Protein AF-X2LCM8-F1 (afdb_monomer_lite)

Sequence (140 aa):
SIVVGIVTLPFLLRGNLPPEEDQEEAFSVSEALASAASKAVNETKEKLLVAPPDDATPELIEETTRRMLDVLQRKILTKEDVKNIVALKRLEKQLYLASLHAEREELYRLRRMKKISHEKQRKLLHRIDITEVLIAEDSV

pLDDT: mean 78.67, std 15.05, range [41.62, 95.44]

Organism: NCBI:txid1447250

Radius of gyration: 25.04 Å; chains: 1; bounding box: 51×22×69 Å

Secondary structure (DSSP, 8-state):
--TTTTSSHHHHHTS----HHHHHHHHHHHHHHHHHHHHHHHHHHHHHHHS--TT--HHHHHHHHHHHHHHHHHTSPPHHHHHHHHHHHHHHHHHHHHHHHHHHHHHHHHHHTT-S-HHHHHHHHHHHHHHHHHHHHTT-

Foldseek 3Di:
DCVPPPVCVVVVLVPFLQDPVCLVVLLVVLVVVLVVVLVVLVVVLVVCVVPPDPPDDNVNSVVVSVVVNVVSVVSRQDSVNSVVVNVVSVVVLVVVLVVLVVVLVVLVVCVVVVVDDPVRSVVVVVVSVVVNVVSVVSND

Structure (mmCIF, N/CA/C/O backbone):
data_AF-X2LCM8-F1
#
_entry.id   AF-X2LCM8-F1
#
loop_
_atom_site.group_PDB
_atom_site.id
_atom_site.type_symbol
_atom_site.label_atom_id
_atom_site.label_alt_id
_atom_site.label_comp_id
_atom_site.label_asym_id
_atom_site.label_entity_id
_atom_site.label_seq_id
_atom_site.pdbx_PDB_ins_code
_atom_site.Cartn_x
_atom_site.Cartn_y
_atom_site.Cartn_z
_atom_site.occupancy
_atom_site.B_iso_or_equiv
_atom_site.auth_seq_id
_atom_site.auth_comp_id
_atom_site.auth_asym_id
_atom_site.auth_atom_id
_atom_site.pdbx_PDB_model_num
ATOM 1 N N . SER A 1 1 ? -27.612 3.672 5.047 1.00 48.59 1 SER A N 1
ATOM 2 C CA . SER A 1 1 ? -26.885 2.415 4.792 1.00 48.59 1 SER A CA 1
ATOM 3 C C . SER A 1 1 ? -25.402 2.704 4.651 1.00 48.59 1 SER A C 1
ATOM 5 O O . SER A 1 1 ? -25.035 3.336 3.677 1.00 48.59 1 SER A O 1
ATOM 7 N N . ILE A 1 2 ? -24.585 2.312 5.639 1.00 51.41 2 ILE A N 1
ATOM 8 C CA . ILE A 1 2 ? -23.111 2.513 5.687 1.00 51.41 2 ILE A CA 1
ATOM 9 C C . ILE A 1 2 ? -22.365 1.193 6.006 1.00 51.41 2 ILE A C 1
ATOM 11 O O . ILE A 1 2 ? -21.147 1.130 6.026 1.00 51.41 2 ILE A O 1
ATOM 15 N N . VAL A 1 3 ? -23.077 0.076 6.180 1.00 49.75 3 VAL A N 1
ATOM 16 C CA . VAL A 1 3 ? -22.495 -1.163 6.736 1.00 49.75 3 VAL A CA 1
ATOM 17 C C . VAL A 1 3 ? -21.656 -1.963 5.718 1.00 49.75 3 VAL A C 1
ATOM 19 O O . VAL A 1 3 ? -20.967 -2.904 6.092 1.00 49.75 3 VAL A O 1
ATOM 22 N N . VAL A 1 4 ? -21.669 -1.594 4.432 1.00 46.94 4 VAL A N 1
ATOM 23 C CA . VAL A 1 4 ? -20.946 -2.334 3.376 1.00 46.94 4 VAL A CA 1
ATOM 24 C C . VAL A 1 4 ? -19.521 -1.797 3.144 1.00 46.94 4 VAL A C 1
ATOM 26 O O . VAL A 1 4 ? -18.686 -2.520 2.618 1.00 46.94 4 VAL A O 1
ATOM 29 N N . GLY A 1 5 ? -19.194 -0.582 3.604 1.00 45.44 5 GLY A N 1
ATOM 30 C CA . GLY A 1 5 ? -17.886 0.047 3.348 1.00 45.44 5 GLY A CA 1
ATOM 31 C C . GLY A 1 5 ? -16.714 -0.453 4.207 1.00 45.44 5 GLY A C 1
ATOM 32 O O . GLY A 1 5 ? -15.572 -0.121 3.920 1.00 45.44 5 GLY A O 1
ATOM 33 N N . ILE A 1 6 ? -16.971 -1.242 5.254 1.00 54.22 6 ILE A N 1
ATOM 34 C CA . ILE A 1 6 ? -15.961 -1.582 6.279 1.00 54.22 6 ILE A CA 1
ATOM 35 C C . ILE A 1 6 ? -15.327 -2.965 6.043 1.00 54.22 6 ILE A C 1
ATOM 37 O O . ILE A 1 6 ? -14.253 -3.263 6.553 1.00 54.22 6 ILE A O 1
ATOM 41 N N . VAL A 1 7 ? -15.930 -3.809 5.198 1.00 51.06 7 VAL A N 1
ATOM 42 C CA . VAL A 1 7 ? -15.379 -5.145 4.888 1.00 51.06 7 VAL A CA 1
ATOM 43 C C . VAL A 1 7 ? -14.289 -5.087 3.806 1.00 51.06 7 VAL A C 1
ATOM 45 O O . VAL A 1 7 ? -13.475 -5.999 3.710 1.00 51.06 7 VAL A O 1
ATOM 48 N N 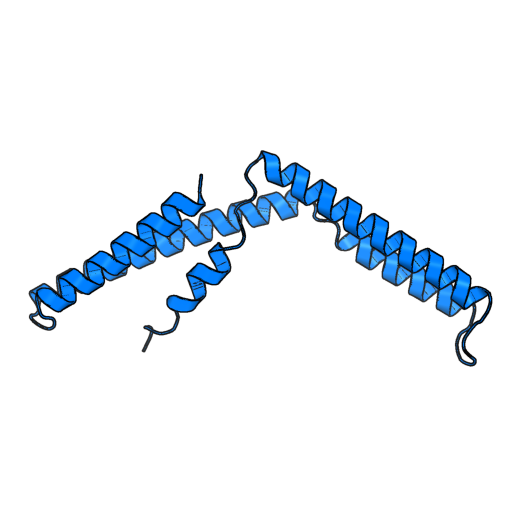. THR A 1 8 ? -14.214 -4.008 3.020 1.00 47.41 8 THR A N 1
ATOM 49 C CA . THR A 1 8 ? -13.166 -3.816 2.000 1.00 47.41 8 THR A CA 1
ATOM 50 C C . THR A 1 8 ? -11.856 -3.265 2.564 1.00 47.41 8 THR A C 1
ATOM 52 O O . THR A 1 8 ? -10.803 -3.489 1.974 1.00 47.41 8 THR A O 1
ATOM 55 N N . LEU A 1 9 ? -11.888 -2.579 3.712 1.00 51.34 9 LEU A N 1
ATOM 56 C CA . LEU A 1 9 ? -10.703 -1.944 4.292 1.00 51.34 9 LEU A CA 1
ATOM 57 C C . LEU A 1 9 ? -9.582 -2.888 4.776 1.00 51.34 9 LEU A C 1
ATOM 59 O O . LEU A 1 9 ? -8.422 -2.559 4.529 1.00 51.34 9 LEU A O 1
ATOM 63 N N . PRO A 1 10 ? -9.843 -4.073 5.372 1.00 52.00 10 PRO A N 1
ATOM 64 C CA . PRO A 1 10 ? -8.754 -4.980 5.750 1.00 52.00 10 PRO A CA 1
ATOM 65 C C . PRO A 1 10 ? -7.964 -5.502 4.541 1.00 52.00 10 PRO A C 1
ATOM 67 O O . PRO A 1 10 ? -6.847 -5.983 4.692 1.00 52.00 10 PRO A O 1
ATOM 70 N N . PHE A 1 11 ? -8.508 -5.399 3.324 1.00 48.06 11 PHE A N 1
ATOM 71 C CA . PHE A 1 11 ? -7.782 -5.787 2.118 1.00 48.06 11 PHE A CA 1
ATOM 72 C C . PHE A 1 11 ? -6.781 -4.715 1.650 1.00 48.06 11 PHE A C 1
ATOM 74 O O . PHE A 1 11 ? -5.785 -5.059 1.025 1.00 48.06 11 PHE A O 1
ATOM 81 N N . LEU A 1 12 ? -7.008 -3.438 1.986 1.00 50.59 12 LEU A N 1
ATOM 82 C CA . LEU A 1 12 ? -6.072 -2.334 1.716 1.00 50.59 12 LEU A CA 1
ATOM 83 C C . LEU A 1 12 ? -4.913 -2.307 2.725 1.00 50.59 12 LEU A C 1
ATOM 85 O O . LEU A 1 12 ? -3.789 -1.972 2.360 1.00 50.59 12 LEU A O 1
ATOM 89 N N . LEU A 1 13 ? -5.173 -2.732 3.965 1.00 50.84 13 LEU A N 1
ATOM 90 C CA . LEU A 1 13 ? -4.166 -2.851 5.028 1.00 50.84 13 LEU A CA 1
ATOM 91 C C . LEU A 1 13 ? -3.240 -4.066 4.852 1.00 50.84 13 LEU A C 1
ATOM 93 O O . LEU A 1 13 ? -2.120 -4.056 5.342 1.00 50.84 13 LEU A O 1
ATOM 97 N N . ARG A 1 14 ? -3.657 -5.065 4.062 1.00 49.47 14 ARG A N 1
ATOM 98 C CA . ARG A 1 14 ? -2.859 -6.256 3.715 1.00 49.47 14 ARG A CA 1
ATOM 99 C C . ARG A 1 14 ? -1.608 -5.988 2.880 1.00 49.47 14 ARG A C 1
ATOM 101 O O . ARG A 1 14 ? -0.833 -6.909 2.636 1.00 49.47 14 ARG A O 1
ATOM 108 N N . GLY A 1 15 ? -1.411 -4.764 2.400 1.00 48.91 15 GLY A N 1
ATOM 109 C CA . GLY A 1 15 ? -0.087 -4.358 1.961 1.00 48.91 15 GLY A CA 1
ATOM 110 C C . GLY A 1 15 ? 0.722 -4.039 3.206 1.00 48.91 15 GLY A C 1
ATOM 111 O O . GLY A 1 15 ? 0.528 -2.943 3.729 1.00 48.91 15 GLY A O 1
ATOM 112 N N . ASN A 1 16 ? 1.596 -4.955 3.645 1.00 49.59 16 ASN A N 1
ATOM 113 C CA . ASN A 1 16 ? 2.574 -4.755 4.725 1.00 49.59 16 ASN A CA 1
ATOM 114 C C . ASN A 1 16 ? 2.991 -3.280 4.813 1.00 49.59 16 ASN A C 1
ATOM 116 O O . ASN A 1 16 ? 3.336 -2.665 3.790 1.00 49.59 16 ASN A O 1
ATOM 120 N N . LEU A 1 17 ? 2.950 -2.674 6.005 1.00 46.22 17 LEU A N 1
ATOM 121 C CA . LEU A 1 17 ? 3.852 -1.548 6.227 1.00 46.22 17 LEU A CA 1
ATOM 122 C C . LEU A 1 17 ? 5.240 -2.089 5.902 1.00 46.22 17 LEU A C 1
ATOM 124 O O . LEU A 1 17 ? 5.582 -3.119 6.471 1.00 46.22 17 LEU A O 1
ATOM 128 N N . PRO A 1 18 ? 6.011 -1.465 5.004 1.00 49.62 18 PRO A N 1
ATOM 129 C CA . PRO A 1 18 ? 7.425 -1.736 5.021 1.00 49.62 18 PRO A CA 1
ATOM 130 C C . PRO A 1 18 ? 7.948 -1.210 6.378 1.00 49.62 18 PRO A C 1
ATOM 132 O O . PRO A 1 18 ? 7.842 0.005 6.608 1.00 49.62 18 PRO A O 1
ATOM 135 N N . PRO A 1 19 ? 8.431 -2.050 7.323 1.00 51.59 19 PRO A N 1
ATOM 136 C CA . PRO A 1 19 ? 9.317 -1.615 8.398 1.00 51.59 19 PRO A CA 1
ATOM 137 C C . PRO A 1 19 ? 10.449 -0.726 7.865 1.00 51.59 19 PRO A C 1
ATOM 139 O O . PRO A 1 19 ? 10.668 -0.604 6.662 1.00 51.59 19 PRO A O 1
ATOM 142 N N . GLU A 1 20 ? 11.173 -0.042 8.750 1.00 49.88 20 GLU A N 1
ATOM 143 C CA . GLU A 1 20 ? 12.277 0.831 8.319 1.00 49.88 20 GLU A CA 1
ATOM 144 C C . GLU A 1 20 ? 13.331 0.078 7.477 1.00 49.88 20 GLU A C 1
ATOM 146 O O . GLU A 1 20 ? 13.852 0.660 6.528 1.00 49.88 20 GLU A O 1
ATOM 151 N N . GLU A 1 21 ? 13.547 -1.218 7.741 1.00 50.38 21 GLU A N 1
ATOM 152 C CA . GLU A 1 21 ? 14.354 -2.127 6.904 1.00 50.38 21 GLU A CA 1
ATOM 153 C C . GLU A 1 21 ? 13.750 -2.334 5.499 1.00 50.38 21 GLU A C 1
ATOM 155 O O . GLU A 1 21 ? 14.458 -2.240 4.496 1.00 50.38 21 GLU A O 1
ATOM 160 N N . ASP A 1 22 ? 12.430 -2.471 5.388 1.00 60.53 22 ASP A N 1
ATOM 161 C CA . ASP A 1 22 ? 11.735 -2.681 4.115 1.00 60.53 22 ASP A CA 1
ATOM 162 C C . ASP A 1 22 ? 11.668 -1.418 3.232 1.00 60.53 22 ASP A C 1
ATOM 164 O O . ASP A 1 22 ? 11.264 -1.493 2.071 1.00 60.53 22 ASP A O 1
ATOM 168 N N . GLN A 1 23 ? 12.017 -0.227 3.734 1.00 62.81 23 GLN A N 1
ATOM 169 C CA . GLN A 1 23 ? 12.035 0.992 2.908 1.00 62.81 23 GLN A CA 1
ATOM 170 C C . GLN A 1 23 ? 13.227 1.004 1.947 1.00 62.81 23 GLN A C 1
ATOM 172 O O . GLN A 1 23 ? 13.082 1.384 0.780 1.00 62.81 23 GLN A O 1
ATOM 177 N N . GLU A 1 24 ? 14.397 0.575 2.426 1.00 64.50 24 GLU A N 1
ATOM 178 C CA . GLU A 1 24 ? 15.579 0.379 1.584 1.00 64.50 24 GLU A CA 1
ATOM 179 C C . GLU A 1 24 ? 15.377 -0.810 0.637 1.00 64.50 24 GLU A C 1
ATOM 181 O O . GLU A 1 24 ? 15.737 -0.734 -0.543 1.00 64.50 24 GLU A O 1
ATOM 186 N N . GLU A 1 25 ? 14.705 -1.869 1.100 1.00 67.19 25 GLU A N 1
ATOM 187 C CA . GLU A 1 25 ? 14.292 -2.977 0.236 1.00 67.19 25 GLU A CA 1
ATOM 188 C C . GLU A 1 25 ? 13.295 -2.528 -0.840 1.00 67.19 25 GLU A C 1
ATOM 190 O O . GLU A 1 25 ? 13.493 -2.812 -2.015 1.00 67.19 25 GLU A O 1
ATOM 195 N N . ALA A 1 26 ? 12.264 -1.752 -0.503 1.00 69.50 26 ALA A N 1
ATOM 196 C CA . ALA A 1 26 ? 11.285 -1.264 -1.475 1.00 69.50 26 ALA A CA 1
ATOM 197 C C . ALA A 1 26 ? 11.928 -0.365 -2.541 1.00 69.50 26 ALA A C 1
ATOM 199 O O . ALA A 1 26 ? 11.593 -0.465 -3.725 1.00 69.50 26 ALA A O 1
ATOM 200 N N . PHE A 1 27 ? 12.874 0.487 -2.136 1.00 70.56 27 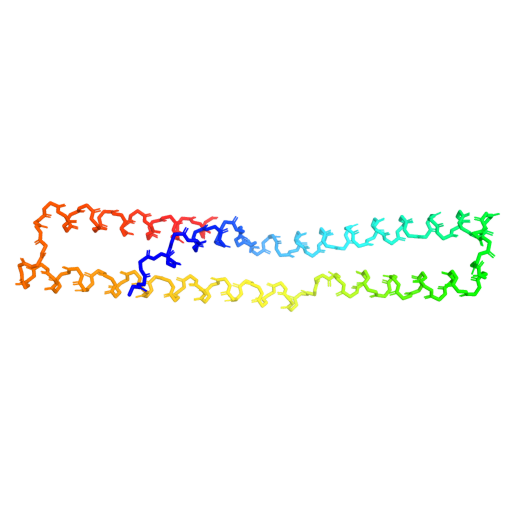PHE A N 1
ATOM 201 C CA . PHE A 1 27 ? 13.651 1.305 -3.063 1.00 70.56 27 PHE A CA 1
ATOM 202 C C . PHE A 1 27 ? 14.519 0.438 -3.983 1.00 70.56 27 PHE A C 1
ATOM 204 O O . PHE A 1 27 ? 14.425 0.558 -5.205 1.00 70.56 27 PHE A O 1
ATOM 211 N N . SER A 1 28 ? 15.312 -0.476 -3.416 1.00 75.75 28 SER A N 1
ATOM 212 C CA . SER A 1 28 ? 16.205 -1.352 -4.188 1.00 75.75 28 SER A CA 1
ATOM 213 C C . SER A 1 28 ? 15.443 -2.305 -5.114 1.00 75.75 28 SER A C 1
ATOM 215 O O . SER A 1 28 ? 15.851 -2.513 -6.256 1.00 75.75 28 SER A O 1
ATOM 217 N N . VAL A 1 29 ? 14.287 -2.821 -4.689 1.00 79.88 29 VAL A N 1
ATOM 218 C CA . VAL A 1 29 ? 13.378 -3.616 -5.525 1.00 79.88 29 VAL A CA 1
ATOM 219 C C . VAL A 1 29 ? 12.809 -2.766 -6.658 1.00 79.88 29 VAL A C 1
ATOM 221 O O . VAL A 1 29 ? 12.807 -3.205 -7.809 1.00 79.88 29 VAL A O 1
ATOM 224 N N . SER A 1 30 ? 12.358 -1.540 -6.374 1.00 77.81 30 SER A N 1
ATOM 225 C CA . SER A 1 30 ? 11.860 -0.627 -7.408 1.00 77.81 30 SER A CA 1
ATOM 226 C C . SER A 1 30 ? 12.942 -0.279 -8.435 1.00 77.81 30 SER A C 1
ATOM 228 O O . SER A 1 30 ? 12.649 -0.225 -9.631 1.00 77.81 30 SER A O 1
ATOM 230 N N . GLU A 1 31 ? 14.180 -0.065 -7.991 1.00 79.06 31 GLU A N 1
ATOM 231 C CA . GLU A 1 31 ? 15.335 0.192 -8.853 1.00 79.06 31 GLU A CA 1
ATOM 232 C C . GLU A 1 31 ? 15.685 -1.040 -9.701 1.00 79.06 31 GLU A C 1
ATOM 234 O O . GLU A 1 31 ? 15.851 -0.931 -10.919 1.00 79.06 31 GLU A O 1
ATOM 239 N N . ALA A 1 32 ? 15.711 -2.231 -9.097 1.00 81.38 32 ALA A N 1
ATOM 240 C CA . ALA A 1 32 ? 15.970 -3.489 -9.794 1.00 81.38 32 ALA A CA 1
ATOM 241 C C . ALA A 1 32 ? 14.912 -3.781 -10.872 1.00 81.38 32 ALA A C 1
ATOM 243 O O . ALA A 1 32 ? 15.258 -4.155 -11.996 1.00 81.38 32 ALA A O 1
ATOM 244 N N . LEU A 1 33 ? 13.629 -3.558 -10.568 1.00 80.62 33 LEU A N 1
ATOM 245 C CA . LEU A 1 33 ? 12.532 -3.704 -11.528 1.00 80.62 33 LEU A CA 1
ATOM 246 C C . LEU A 1 33 ? 12.650 -2.705 -12.685 1.00 80.62 33 LEU A C 1
ATOM 248 O O . LEU A 1 33 ? 12.504 -3.092 -13.846 1.00 80.62 33 LEU A O 1
ATOM 252 N N . ALA A 1 34 ? 12.946 -1.434 -12.393 1.00 82.25 34 ALA A N 1
ATOM 253 C CA . ALA A 1 34 ? 13.130 -0.411 -13.420 1.00 82.25 34 ALA A CA 1
ATOM 254 C C . ALA A 1 34 ? 14.349 -0.701 -14.309 1.00 82.25 34 ALA A C 1
ATOM 256 O O . ALA A 1 34 ? 14.279 -0.527 -15.528 1.00 82.25 34 ALA A O 1
ATOM 257 N N . SER A 1 35 ? 15.440 -1.196 -13.722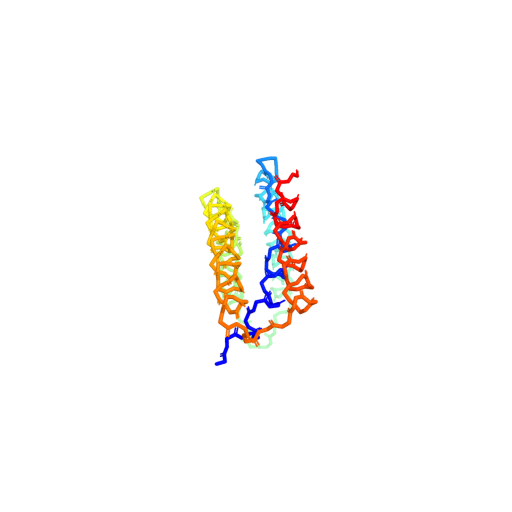 1.00 84.56 35 SER A N 1
ATOM 258 C CA . SER A 1 35 ? 16.646 -1.620 -14.439 1.00 84.56 35 SER A CA 1
ATOM 259 C C . SER A 1 35 ? 16.362 -2.801 -15.374 1.00 84.56 35 SER A C 1
ATOM 261 O O . SER A 1 35 ? 16.665 -2.738 -16.569 1.00 84.56 35 SER A O 1
ATOM 263 N N . ALA A 1 36 ? 15.681 -3.839 -14.878 1.00 89.12 36 ALA A N 1
ATOM 264 C CA . ALA A 1 36 ? 15.283 -4.992 -15.682 1.00 89.12 36 ALA A CA 1
ATOM 265 C C . ALA A 1 36 ? 14.344 -4.600 -16.838 1.00 89.12 36 ALA A C 1
ATOM 267 O O . ALA A 1 36 ? 14.554 -5.021 -17.979 1.00 89.12 36 ALA A O 1
ATOM 268 N N . ALA A 1 37 ? 13.349 -3.748 -16.572 1.00 85.19 37 ALA A N 1
ATOM 269 C CA . ALA A 1 37 ? 12.434 -3.248 -17.595 1.00 85.19 37 ALA A CA 1
ATOM 270 C C . ALA A 1 37 ? 13.159 -2.395 -18.649 1.00 85.19 37 ALA A C 1
ATOM 272 O O . ALA A 1 37 ? 12.938 -2.573 -19.846 1.00 85.19 37 ALA A O 1
ATOM 273 N N . SER A 1 38 ? 14.072 -1.516 -18.225 1.00 87.81 38 SER A N 1
ATOM 274 C CA . SER A 1 38 ? 14.871 -0.678 -19.131 1.00 87.81 38 SER A CA 1
ATOM 275 C C . SER A 1 38 ? 15.773 -1.519 -20.033 1.00 87.81 38 SER A C 1
ATOM 277 O O . SER A 1 38 ? 15.894 -1.241 -21.227 1.00 87.81 38 SER A O 1
ATOM 279 N N . LYS A 1 39 ? 16.368 -2.589 -19.491 1.00 91.56 39 LYS A N 1
ATOM 280 C CA . LYS A 1 39 ? 17.148 -3.553 -20.273 1.00 91.56 39 LYS A CA 1
ATOM 281 C C . LYS A 1 39 ? 16.285 -4.238 -21.335 1.00 91.56 39 LYS A C 1
ATOM 283 O O . LYS A 1 39 ? 16.674 -4.256 -22.498 1.00 91.56 39 LYS A O 1
ATOM 288 N N . ALA A 1 40 ? 15.100 -4.722 -20.965 1.00 91.38 40 ALA A N 1
ATOM 289 C CA . ALA A 1 40 ? 14.177 -5.361 -21.904 1.00 91.38 40 ALA A CA 1
ATOM 290 C C . ALA A 1 40 ? 13.700 -4.403 -23.015 1.00 91.38 40 ALA A C 1
ATOM 292 O O . ALA A 1 40 ? 13.605 -4.796 -24.181 1.00 91.38 40 ALA A O 1
ATOM 293 N N . VAL A 1 41 ? 13.441 -3.133 -22.679 1.00 90.25 41 VAL A N 1
ATOM 294 C CA . VAL A 1 41 ? 13.095 -2.091 -23.661 1.00 90.25 41 VAL A CA 1
ATOM 295 C C . VAL A 1 41 ? 14.251 -1.856 -24.634 1.00 90.25 41 VAL A C 1
ATOM 297 O O . VAL A 1 41 ? 14.023 -1.849 -25.841 1.00 90.25 41 VAL A O 1
ATOM 300 N N . ASN A 1 42 ? 15.488 -1.738 -24.144 1.00 91.56 42 ASN A N 1
ATOM 301 C CA . ASN A 1 42 ? 16.661 -1.568 -25.005 1.00 91.56 42 ASN A CA 1
ATOM 302 C C . ASN A 1 42 ? 16.899 -2.784 -25.912 1.00 91.56 42 ASN A C 1
ATOM 304 O O . ASN A 1 42 ? 17.109 -2.614 -27.108 1.00 91.56 42 ASN A O 1
ATOM 308 N N . GLU A 1 43 ? 16.790 -4.007 -25.392 1.00 92.56 43 GLU A N 1
ATOM 309 C CA . GLU A 1 43 ? 16.888 -5.227 -26.208 1.00 92.56 43 GLU A CA 1
ATOM 310 C C . GLU A 1 43 ? 15.809 -5.282 -27.300 1.00 92.56 43 GLU A C 1
ATOM 312 O O . GLU A 1 43 ? 16.060 -5.749 -28.411 1.00 92.56 43 GLU A O 1
ATOM 317 N N . THR A 1 44 ? 14.605 -4.795 -26.998 1.00 90.69 44 THR A N 1
ATOM 318 C CA . THR A 1 44 ? 13.511 -4.710 -27.971 1.00 90.69 44 THR A CA 1
ATOM 319 C C . THR A 1 44 ? 13.776 -3.621 -29.008 1.00 90.69 44 THR A C 1
ATOM 321 O O . THR A 1 44 ? 13.558 -3.862 -30.192 1.00 90.69 44 THR A O 1
ATOM 324 N N . LYS A 1 45 ? 14.312 -2.463 -28.598 1.00 90.75 45 LYS A N 1
ATOM 325 C CA . LYS A 1 45 ? 14.739 -1.390 -29.508 1.00 90.75 45 LYS A CA 1
ATOM 326 C C . LYS A 1 45 ? 15.745 -1.912 -30.532 1.00 90.75 45 LYS A C 1
ATOM 328 O O . LYS A 1 45 ? 15.536 -1.716 -31.722 1.00 90.75 45 LYS A O 1
ATOM 333 N N . GLU A 1 46 ? 16.791 -2.617 -30.096 1.00 89.94 46 GLU A N 1
ATOM 334 C CA . GLU A 1 46 ? 17.805 -3.169 -31.009 1.00 89.94 46 GLU A CA 1
ATOM 335 C C . GLU A 1 46 ? 17.187 -4.145 -32.027 1.00 89.94 46 GLU A C 1
ATOM 337 O O . GLU A 1 46 ? 17.500 -4.087 -33.213 1.00 89.94 46 GLU A O 1
ATOM 342 N N . LYS A 1 47 ? 16.234 -4.990 -31.607 1.00 89.81 47 LYS A N 1
ATOM 343 C CA . LYS A 1 47 ? 15.502 -5.884 -32.526 1.00 89.81 47 LYS A CA 1
ATOM 344 C C . LYS A 1 47 ? 14.653 -5.112 -33.539 1.00 89.81 47 LYS A C 1
ATOM 346 O O . LYS A 1 47 ? 14.640 -5.476 -34.711 1.00 89.81 47 LYS A O 1
ATOM 351 N N . LEU A 1 48 ? 13.971 -4.056 -33.097 1.00 89.19 48 LEU A N 1
ATOM 352 C CA . LEU A 1 48 ? 13.149 -3.200 -33.956 1.00 89.19 48 LEU A CA 1
ATOM 353 C C . LEU A 1 48 ? 13.990 -2.373 -34.936 1.00 89.19 48 LEU A C 1
ATOM 355 O O . LEU A 1 48 ? 13.522 -2.088 -36.027 1.00 89.19 48 LEU A O 1
ATOM 359 N N . LEU A 1 49 ? 15.227 -2.015 -34.589 1.00 88.31 49 LEU A N 1
ATOM 360 C CA . LEU A 1 49 ? 16.141 -1.342 -35.518 1.00 88.31 49 LEU A CA 1
ATOM 361 C C . LEU A 1 49 ? 16.683 -2.293 -36.599 1.00 88.31 49 LEU A C 1
ATOM 363 O O . LEU A 1 49 ? 16.941 -1.857 -37.717 1.00 88.31 49 LEU A O 1
ATOM 367 N N . VAL A 1 50 ? 16.842 -3.584 -36.284 1.00 88.12 50 VAL A N 1
ATOM 368 C CA . VAL A 1 50 ? 17.278 -4.615 -37.246 1.00 88.12 50 VAL A CA 1
ATOM 369 C C . VAL A 1 50 ? 16.142 -5.045 -38.179 1.00 88.12 50 VAL A C 1
ATOM 371 O O . VAL A 1 50 ? 16.377 -5.278 -39.363 1.00 88.12 50 VAL A O 1
ATOM 374 N N . ALA A 1 51 ? 14.922 -5.160 -37.655 1.00 86.25 51 ALA A N 1
ATOM 375 C CA . ALA A 1 51 ? 13.728 -5.534 -38.406 1.00 86.25 51 ALA A CA 1
ATOM 376 C C . ALA A 1 51 ? 12.576 -4.564 -38.082 1.00 86.25 51 ALA A C 1
ATOM 378 O O . ALA A 1 51 ? 11.682 -4.914 -37.301 1.00 86.25 51 ALA A O 1
ATOM 379 N N . PRO A 1 52 ? 12.612 -3.336 -38.633 1.00 79.75 52 PRO A N 1
ATOM 380 C CA . PRO A 1 52 ? 11.573 -2.352 -38.383 1.00 79.75 52 PRO A CA 1
ATOM 381 C C . PRO A 1 52 ? 10.249 -2.787 -39.027 1.00 79.75 52 PRO A C 1
ATOM 383 O O . PRO A 1 52 ? 10.255 -3.312 -40.143 1.00 79.75 52 PRO A O 1
ATOM 386 N N . PRO A 1 53 ? 9.108 -2.586 -38.343 1.00 81.50 53 PRO A N 1
ATOM 387 C CA . PRO A 1 53 ? 7.796 -2.682 -38.969 1.00 81.50 53 PRO A CA 1
ATOM 388 C C . PRO A 1 53 ? 7.690 -1.731 -40.169 1.00 81.50 53 PRO A C 1
ATOM 390 O O . PRO A 1 53 ? 8.300 -0.661 -40.146 1.00 81.50 53 PRO A O 1
ATOM 393 N N . ASP A 1 54 ? 6.855 -2.076 -41.153 1.00 76.69 54 ASP A N 1
ATOM 394 C CA . ASP A 1 54 ? 6.684 -1.304 -42.400 1.00 76.69 54 ASP A CA 1
ATOM 395 C C . ASP A 1 54 ? 6.352 0.188 -42.166 1.00 76.69 54 ASP A C 1
ATOM 397 O O . ASP A 1 54 ? 6.707 1.039 -42.981 1.00 76.69 54 ASP A O 1
ATOM 401 N N . ASP A 1 55 ? 5.740 0.515 -41.022 1.00 79.00 55 ASP A N 1
ATOM 402 C CA . ASP A 1 55 ? 5.285 1.865 -40.667 1.00 79.00 55 ASP A CA 1
ATOM 403 C C . ASP A 1 55 ? 6.224 2.628 -39.705 1.00 79.00 55 ASP A C 1
ATOM 405 O O . ASP A 1 55 ? 5.926 3.761 -39.319 1.00 79.00 55 ASP A O 1
ATOM 409 N N . ALA A 1 56 ? 7.333 2.030 -39.253 1.00 81.00 56 ALA A N 1
ATOM 410 C CA . ALA A 1 56 ? 8.160 2.588 -38.179 1.00 81.00 56 ALA A CA 1
ATOM 411 C C . ALA A 1 56 ? 9.540 3.049 -38.672 1.00 81.00 56 ALA A C 1
ATOM 413 O O . ALA A 1 56 ? 10.384 2.239 -39.054 1.00 81.00 56 ALA A O 1
ATOM 414 N N . THR A 1 57 ? 9.807 4.358 -38.592 1.00 87.00 57 THR A N 1
ATOM 415 C CA . THR A 1 57 ? 11.144 4.899 -38.876 1.00 87.00 57 THR A CA 1
ATOM 416 C C . THR A 1 57 ? 12.099 4.692 -37.691 1.00 87.00 57 THR A C 1
ATOM 418 O O . THR A 1 57 ? 11.655 4.672 -36.536 1.00 87.00 57 THR A O 1
ATOM 421 N N . PRO A 1 58 ? 13.418 4.576 -37.932 1.00 86.38 58 PRO A N 1
ATOM 422 C CA . PRO A 1 58 ? 14.418 4.489 -36.867 1.00 86.38 58 PRO A CA 1
ATOM 423 C C . PRO A 1 58 ? 14.326 5.635 -35.849 1.00 86.38 58 PRO A C 1
ATOM 425 O O . PRO A 1 58 ? 14.444 5.401 -34.646 1.00 86.38 58 PRO A O 1
ATOM 428 N N . GLU A 1 59 ? 14.040 6.857 -36.307 1.00 88.31 59 GLU A N 1
ATOM 429 C CA . GLU A 1 59 ? 13.874 8.033 -35.448 1.00 88.31 59 GLU A CA 1
ATOM 430 C C . GLU A 1 59 ? 12.658 7.890 -34.521 1.00 88.31 59 GLU A C 1
ATOM 432 O O . GLU A 1 59 ? 12.741 8.206 -33.333 1.00 88.31 59 GLU A O 1
ATOM 437 N N . LEU A 1 60 ? 11.542 7.359 -35.035 1.00 89.06 60 LEU A N 1
ATOM 438 C CA . LEU A 1 60 ? 10.324 7.138 -34.254 1.00 89.06 60 LEU A CA 1
ATOM 439 C C . LEU A 1 60 ? 10.524 6.046 -33.192 1.00 89.06 60 LEU A C 1
ATOM 441 O O . LEU A 1 60 ? 10.018 6.160 -32.070 1.00 89.06 60 LEU A O 1
ATOM 445 N N . ILE A 1 61 ? 11.287 4.999 -33.525 1.00 87.88 61 ILE A N 1
ATOM 446 C CA . ILE A 1 61 ? 11.676 3.937 -32.587 1.00 87.88 61 ILE A CA 1
ATOM 447 C C . ILE A 1 61 ? 12.546 4.518 -31.462 1.00 87.88 61 ILE A C 1
ATOM 449 O O . ILE A 1 61 ? 12.322 4.200 -30.288 1.00 87.88 61 ILE A O 1
ATOM 453 N N . GLU A 1 62 ? 13.503 5.393 -31.783 1.00 90.31 62 GLU A N 1
ATOM 454 C CA . GLU A 1 62 ? 14.366 6.039 -30.789 1.00 90.31 62 GLU A CA 1
ATOM 455 C C . GLU A 1 62 ? 13.581 6.987 -29.871 1.00 90.31 62 GLU A C 1
ATOM 457 O O . GLU A 1 62 ? 13.708 6.901 -28.645 1.00 90.31 62 GLU A O 1
ATOM 462 N N . GLU A 1 63 ? 12.726 7.844 -30.435 1.00 90.81 63 GLU A N 1
ATOM 463 C CA . GLU A 1 63 ? 11.902 8.782 -29.666 1.00 90.81 63 GLU A CA 1
ATOM 464 C C . GLU A 1 63 ? 10.957 8.041 -28.711 1.00 90.81 63 GLU A C 1
ATOM 466 O O . GLU A 1 63 ? 10.893 8.346 -27.514 1.00 90.81 63 GLU A O 1
ATOM 471 N N . THR A 1 64 ? 10.267 7.015 -29.216 1.00 90.25 64 THR A N 1
ATOM 472 C CA . THR A 1 64 ? 9.341 6.201 -28.417 1.00 90.25 64 THR A CA 1
ATOM 473 C C . THR A 1 64 ? 10.082 5.464 -27.303 1.00 90.25 64 THR A C 1
ATOM 475 O O . THR A 1 64 ? 9.611 5.425 -26.163 1.00 90.25 64 THR A O 1
ATOM 478 N N . THR A 1 65 ? 11.271 4.932 -27.597 1.00 88.50 65 THR A N 1
ATOM 479 C CA . THR A 1 65 ? 12.111 4.258 -26.601 1.00 88.50 65 THR A CA 1
ATOM 480 C C . THR A 1 65 ? 12.563 5.220 -25.510 1.00 88.50 65 THR A C 1
ATOM 482 O O . THR A 1 65 ? 12.413 4.907 -24.329 1.00 88.50 65 THR A O 1
ATOM 485 N N . ARG A 1 66 ? 13.050 6.414 -25.874 1.00 90.50 66 ARG A N 1
ATOM 486 C CA . ARG A 1 66 ? 13.455 7.444 -24.906 1.00 90.50 66 ARG A CA 1
ATOM 487 C C . ARG A 1 66 ? 12.292 7.822 -23.992 1.00 90.50 66 ARG A C 1
ATOM 489 O O . ARG A 1 66 ? 12.441 7.811 -22.774 1.00 90.50 66 ARG A O 1
ATOM 496 N N . ARG A 1 67 ? 11.112 8.066 -24.567 1.00 91.06 67 ARG A N 1
ATOM 497 C CA . ARG A 1 67 ? 9.904 8.383 -23.797 1.00 91.06 67 ARG A CA 1
ATOM 498 C C . ARG A 1 67 ? 9.525 7.263 -22.826 1.00 91.06 67 ARG A C 1
ATOM 500 O O . ARG A 1 67 ? 9.122 7.545 -21.700 1.00 91.06 67 ARG A O 1
ATOM 507 N N . MET A 1 68 ? 9.640 6.003 -23.241 1.00 87.81 68 MET A N 1
ATOM 508 C CA . MET A 1 68 ? 9.328 4.859 -22.382 1.00 87.81 68 MET A CA 1
ATOM 509 C C . MET A 1 68 ? 10.343 4.703 -21.242 1.00 87.81 68 MET A C 1
ATOM 511 O O . MET A 1 68 ? 9.945 4.470 -20.101 1.00 87.81 68 MET A O 1
ATOM 515 N N . LEU A 1 69 ? 11.637 4.882 -21.522 1.00 86.88 69 LEU A N 1
ATOM 516 C CA . LEU A 1 69 ? 12.693 4.854 -20.506 1.00 86.88 69 LEU A CA 1
ATOM 517 C C . LEU A 1 69 ? 12.508 5.968 -19.465 1.00 86.88 69 LEU A C 1
ATOM 519 O O . LEU A 1 69 ? 12.597 5.693 -18.270 1.00 86.88 69 LEU A O 1
ATOM 523 N N . ASP A 1 70 ? 12.143 7.180 -19.890 1.00 86.56 70 ASP A N 1
ATOM 524 C CA . ASP A 1 70 ? 11.820 8.285 -18.979 1.00 86.56 70 ASP A CA 1
ATOM 525 C C . ASP A 1 70 ? 10.642 7.940 -18.053 1.00 86.56 70 ASP A C 1
ATOM 527 O O . ASP A 1 70 ? 10.656 8.256 -16.862 1.00 86.56 70 ASP A O 1
ATOM 531 N N . VAL A 1 71 ? 9.610 7.269 -18.576 1.00 86.00 71 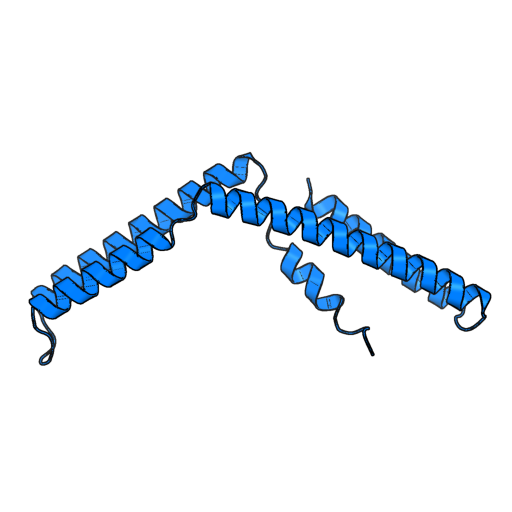VAL A N 1
ATOM 532 C CA . VAL A 1 71 ? 8.468 6.808 -17.769 1.00 86.00 71 VAL A CA 1
ATOM 533 C C . VAL A 1 71 ? 8.896 5.739 -16.763 1.00 86.00 71 VAL A C 1
ATOM 535 O O . VAL A 1 71 ? 8.435 5.767 -15.622 1.00 86.00 71 VAL A O 1
ATOM 538 N N . LEU A 1 72 ? 9.769 4.808 -17.153 1.00 81.88 72 LEU A N 1
ATOM 539 C CA . LEU A 1 72 ? 10.282 3.767 -16.259 1.00 81.88 72 LEU A CA 1
ATOM 540 C C . LEU A 1 72 ? 11.159 4.346 -15.146 1.00 81.88 72 LEU A C 1
ATOM 542 O O . LEU A 1 72 ? 11.014 3.940 -13.998 1.00 81.88 72 LEU A O 1
ATOM 546 N N . GLN A 1 73 ? 11.998 5.337 -15.449 1.00 79.56 73 GLN A N 1
ATOM 547 C CA . GLN A 1 73 ? 12.792 6.025 -14.430 1.00 79.56 73 GLN A CA 1
ATOM 548 C C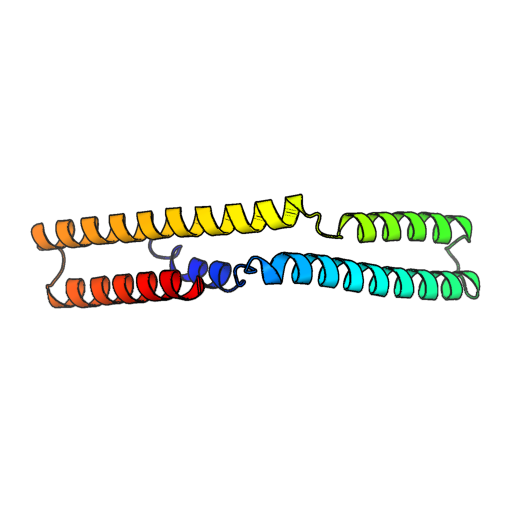 . GLN A 1 73 ? 11.918 6.808 -13.449 1.00 79.56 73 GLN A C 1
ATOM 550 O O . GLN A 1 73 ? 12.140 6.742 -12.246 1.00 79.56 73 GLN A O 1
ATOM 555 N N . ARG A 1 74 ? 10.870 7.487 -13.932 1.00 80.00 74 ARG A N 1
ATOM 556 C CA . ARG A 1 74 ? 9.904 8.190 -13.065 1.00 80.00 74 ARG A CA 1
ATOM 557 C C . ARG A 1 74 ? 9.086 7.253 -12.175 1.00 80.00 74 ARG A C 1
ATOM 559 O O . ARG A 1 74 ? 8.491 7.718 -11.211 1.00 80.00 74 ARG A O 1
ATOM 566 N N . LYS A 1 75 ? 9.008 5.963 -12.515 1.00 72.50 75 LYS A N 1
ATOM 567 C CA . LYS A 1 75 ? 8.349 4.933 -11.697 1.00 72.50 75 LYS A CA 1
ATOM 568 C C . LYS A 1 75 ? 9.232 4.417 -10.565 1.00 72.50 75 LYS A C 1
ATOM 570 O O . LYS A 1 75 ? 8.711 3.704 -9.713 1.00 72.50 75 LYS A O 1
ATOM 575 N N . ILE A 1 76 ? 10.527 4.738 -10.559 1.00 77.81 76 ILE A N 1
ATOM 576 C CA . ILE A 1 76 ? 11.395 4.416 -9.430 1.00 77.81 76 ILE A CA 1
ATOM 577 C C . ILE A 1 76 ? 10.874 5.198 -8.229 1.00 77.81 76 ILE A C 1
ATOM 579 O O . ILE A 1 76 ? 10.834 6.428 -8.261 1.00 77.81 76 ILE A O 1
ATOM 583 N N . LEU A 1 77 ? 10.439 4.476 -7.196 1.00 75.44 77 LEU A N 1
ATOM 584 C CA . LEU A 1 77 ? 9.981 5.083 -5.953 1.00 75.44 77 LEU A CA 1
ATOM 585 C C . LEU A 1 77 ? 11.085 5.981 -5.400 1.00 75.44 77 LEU A C 1
ATOM 587 O O . LEU A 1 77 ? 12.219 5.538 -5.230 1.00 75.44 77 LEU A O 1
ATOM 591 N N . THR A 1 78 ? 10.773 7.238 -5.097 1.00 73.19 78 THR A N 1
ATOM 592 C CA . THR A 1 78 ? 11.720 8.087 -4.374 1.00 73.19 78 THR A CA 1
ATOM 593 C C . THR A 1 78 ? 11.664 7.785 -2.877 1.00 73.19 78 THR A C 1
ATOM 595 O O . THR A 1 78 ? 10.671 7.272 -2.356 1.00 73.19 78 THR A O 1
ATOM 598 N N . LYS A 1 79 ? 12.718 8.156 -2.140 1.00 67.06 79 LYS A N 1
ATOM 599 C CA . LYS A 1 79 ? 12.714 8.077 -0.667 1.00 67.06 79 LYS A CA 1
ATOM 600 C C . LYS A 1 79 ? 11.543 8.852 -0.048 1.00 67.06 79 LYS A C 1
ATOM 602 O O . LYS A 1 79 ? 11.007 8.449 0.980 1.00 67.06 79 LYS A O 1
ATOM 607 N N . GLU A 1 80 ? 11.142 9.956 -0.675 1.00 71.38 80 GLU A N 1
ATOM 608 C CA . GLU A 1 80 ? 10.004 10.760 -0.234 1.00 71.38 80 GLU A CA 1
ATOM 609 C C . GLU A 1 80 ? 8.667 10.060 -0.510 1.00 71.38 80 GLU A C 1
ATOM 611 O O . GLU A 1 80 ? 7.802 10.057 0.364 1.00 71.38 80 GLU A O 1
ATOM 616 N N . ASP A 1 81 ? 8.523 9.372 -1.648 1.00 75.19 81 ASP A N 1
ATOM 617 C CA . ASP A 1 81 ? 7.333 8.565 -1.951 1.00 75.19 81 ASP A CA 1
ATOM 618 C C . ASP A 1 81 ? 7.142 7.438 -0.935 1.00 75.19 81 ASP A C 1
ATOM 620 O O . ASP A 1 81 ? 6.047 7.263 -0.401 1.00 75.19 81 ASP A O 1
ATOM 624 N N . VAL A 1 82 ? 8.213 6.709 -0.609 1.00 69.31 82 VAL A N 1
ATOM 625 C CA . VAL A 1 82 ? 8.166 5.627 0.387 1.00 69.31 82 VAL A CA 1
ATOM 626 C C . VAL A 1 82 ? 7.773 6.175 1.760 1.00 69.31 82 VAL A C 1
ATOM 628 O O . VAL A 1 82 ? 6.855 5.656 2.398 1.00 69.31 82 VAL A O 1
ATOM 631 N N . LYS A 1 83 ? 8.391 7.281 2.189 1.00 71.06 83 LYS A N 1
ATOM 632 C CA . LYS A 1 83 ? 8.051 7.951 3.450 1.00 71.06 83 LYS A CA 1
ATOM 633 C C . LYS A 1 83 ? 6.589 8.410 3.483 1.00 71.06 83 LYS A C 1
ATOM 635 O O . LYS A 1 83 ? 5.917 8.237 4.501 1.00 71.06 83 LYS A O 1
ATOM 640 N N . ASN A 1 84 ? 6.088 8.967 2.382 1.00 74.81 84 ASN A N 1
ATOM 641 C CA . ASN A 1 84 ? 4.698 9.399 2.257 1.00 74.81 84 ASN A CA 1
ATOM 642 C C . ASN A 1 84 ? 3.727 8.215 2.325 1.00 74.81 84 ASN A C 1
ATOM 644 O O . ASN A 1 84 ? 2.713 8.308 3.013 1.00 74.81 84 ASN A O 1
ATOM 648 N N . ILE A 1 85 ? 4.050 7.086 1.687 1.00 73.00 85 ILE A N 1
ATOM 649 C CA . ILE A 1 85 ? 3.254 5.850 1.758 1.00 73.00 85 ILE A CA 1
ATOM 650 C C . ILE A 1 85 ? 3.185 5.332 3.200 1.00 73.00 85 ILE A C 1
ATOM 652 O O . ILE A 1 85 ? 2.100 5.011 3.686 1.00 73.00 85 ILE A O 1
ATOM 656 N N . VAL A 1 86 ? 4.316 5.288 3.909 1.00 75.00 86 VAL A N 1
ATOM 657 C CA . VAL A 1 86 ? 4.364 4.862 5.320 1.00 75.00 86 VAL A CA 1
ATOM 658 C C . VAL A 1 86 ? 3.534 5.799 6.204 1.00 75.00 86 VAL A C 1
ATOM 660 O O . VAL A 1 86 ? 2.732 5.342 7.022 1.00 75.00 86 VAL A O 1
ATOM 663 N N . ALA A 1 87 ? 3.678 7.114 6.020 1.00 77.06 87 ALA A N 1
ATOM 664 C CA . ALA A 1 87 ? 2.911 8.110 6.762 1.00 77.06 87 ALA A CA 1
ATOM 665 C C . ALA A 1 87 ? 1.401 7.993 6.497 1.00 77.06 87 ALA A C 1
ATOM 667 O O . ALA A 1 87 ? 0.609 8.042 7.441 1.00 77.06 87 ALA A O 1
ATOM 668 N N . LEU A 1 88 ? 1.006 7.788 5.236 1.00 78.06 88 LEU A N 1
ATOM 669 C CA . LEU A 1 88 ? -0.387 7.604 4.838 1.00 78.06 88 LEU A CA 1
ATOM 670 C C . LEU A 1 88 ? -0.991 6.361 5.499 1.00 78.06 88 LEU A C 1
ATOM 672 O O . LEU A 1 88 ? -2.029 6.473 6.144 1.00 78.06 88 LEU A O 1
ATOM 676 N N . LYS A 1 89 ? -0.310 5.210 5.439 1.00 75.62 89 LYS A N 1
ATOM 677 C CA . LYS A 1 89 ? -0.771 3.972 6.092 1.00 75.62 89 LYS A CA 1
ATOM 678 C C . LYS A 1 89 ? -0.936 4.138 7.601 1.00 75.62 89 LYS A C 1
ATOM 680 O O . LYS A 1 89 ? -1.924 3.684 8.180 1.00 75.62 89 LYS A O 1
ATOM 685 N N . ARG A 1 90 ? 0.005 4.828 8.258 1.00 79.62 90 ARG A N 1
ATOM 686 C CA . ARG A 1 90 ? -0.098 5.136 9.693 1.00 79.62 90 ARG A CA 1
ATOM 687 C C . ARG A 1 90 ? -1.329 5.992 9.997 1.00 79.62 90 ARG A C 1
ATOM 689 O O . ARG A 1 90 ? -2.013 5.735 10.988 1.00 79.62 90 ARG A O 1
ATOM 696 N N . LEU A 1 91 ? -1.606 6.996 9.166 1.00 83.44 91 LEU A N 1
ATOM 697 C CA . LEU A 1 91 ? -2.776 7.857 9.318 1.00 83.44 91 LEU A CA 1
ATOM 698 C C . LEU A 1 91 ? -4.078 7.075 9.096 1.00 83.44 91 LEU A C 1
ATOM 700 O O . LEU A 1 91 ? -4.989 7.168 9.914 1.00 83.44 91 LEU A O 1
ATOM 704 N N . GLU A 1 92 ? -4.151 6.264 8.041 1.00 81.06 92 GLU A N 1
ATOM 705 C CA . GLU A 1 92 ? -5.298 5.395 7.756 1.00 81.06 92 GLU A CA 1
ATOM 706 C C . GLU A 1 92 ? -5.601 4.457 8.927 1.00 81.06 92 GLU A C 1
ATOM 708 O O . GLU A 1 92 ? -6.750 4.372 9.364 1.00 81.06 92 GLU A O 1
ATOM 713 N N . LYS A 1 93 ? -4.569 3.830 9.508 1.00 83.56 93 LYS A N 1
ATOM 714 C CA . LYS A 1 93 ? -4.709 3.012 10.718 1.00 83.56 93 LYS A CA 1
ATOM 715 C C . LYS A 1 93 ? -5.347 3.800 11.863 1.00 83.56 93 LYS A C 1
ATOM 717 O O . LYS A 1 93 ? -6.292 3.324 12.488 1.00 83.56 93 LYS A O 1
ATOM 722 N N . GLN A 1 94 ? -4.840 4.998 12.154 1.00 86.31 94 GLN A N 1
ATOM 723 C CA . GLN A 1 94 ? -5.369 5.831 13.240 1.00 86.31 94 GLN A CA 1
ATOM 724 C C . GLN A 1 94 ? -6.831 6.216 13.008 1.00 86.31 94 GLN A C 1
ATOM 726 O O . GLN A 1 94 ? -7.646 6.124 13.927 1.00 86.31 94 GLN A O 1
ATOM 731 N N . LEU A 1 95 ? -7.172 6.606 11.779 1.00 85.75 95 LEU A N 1
ATOM 732 C CA . LEU A 1 95 ? -8.541 6.950 11.404 1.00 85.75 95 LEU A CA 1
ATOM 733 C C . LEU A 1 95 ? -9.481 5.750 11.549 1.00 85.75 95 LEU A C 1
ATOM 735 O O . LEU A 1 95 ? -10.599 5.903 12.040 1.00 85.75 95 LEU A O 1
ATOM 739 N N . TYR A 1 96 ? -9.021 4.555 11.186 1.00 85.19 96 TYR A N 1
ATOM 740 C CA . TYR A 1 96 ? -9.832 3.351 11.306 1.00 85.19 96 TYR A CA 1
ATOM 741 C C . TYR A 1 96 ? -10.033 2.898 12.756 1.00 85.19 96 TYR A C 1
ATOM 743 O O . TYR A 1 96 ? -11.139 2.533 13.154 1.00 85.19 96 TYR A O 1
ATOM 751 N N . LEU A 1 97 ? -8.997 2.976 13.594 1.00 88.44 97 LEU A N 1
ATOM 752 C CA . LEU A 1 97 ? -9.147 2.719 15.030 1.00 88.44 97 LEU A CA 1
ATOM 753 C C . LEU A 1 97 ? -10.146 3.700 15.665 1.00 88.44 97 LEU A C 1
ATOM 755 O O . LEU A 1 97 ? -11.000 3.297 16.456 1.00 88.44 97 LEU A O 1
ATOM 759 N N . ALA A 1 98 ? -10.113 4.973 15.259 1.00 88.44 98 ALA A N 1
ATOM 760 C CA . ALA A 1 98 ? -11.095 5.959 15.699 1.00 88.44 98 ALA A CA 1
ATOM 761 C C . ALA A 1 98 ? -12.525 5.614 15.237 1.00 88.44 98 ALA A C 1
ATOM 763 O O . ALA A 1 98 ? -13.472 5.786 16.010 1.00 88.44 98 ALA A O 1
ATOM 764 N N . SER A 1 99 ? -12.707 5.082 14.020 1.00 88.62 99 SER A N 1
ATOM 765 C CA . SER A 1 99 ? -14.033 4.641 13.566 1.00 88.62 99 SER A CA 1
ATOM 766 C C . SER A 1 99 ? -14.547 3.433 14.349 1.00 88.62 99 SER A C 1
ATOM 768 O O . SER A 1 99 ? -15.707 3.437 14.758 1.00 88.62 99 SER A O 1
ATOM 770 N N . LEU A 1 100 ? -13.692 2.445 14.641 1.00 89.31 100 LEU A N 1
ATOM 771 C CA . LEU A 1 100 ? -14.063 1.294 15.477 1.00 89.31 100 LEU A CA 1
ATOM 772 C C . LEU A 1 100 ? -14.480 1.728 16.888 1.00 89.31 100 LEU A C 1
ATOM 774 O O . LEU A 1 100 ? -15.469 1.232 17.433 1.00 89.31 100 LEU A O 1
ATOM 778 N N . HIS A 1 101 ? -13.769 2.701 17.464 1.00 90.81 101 HIS A N 1
ATOM 779 C CA . HIS A 1 101 ? -14.138 3.286 18.749 1.00 90.81 101 HIS A CA 1
ATOM 780 C C . HIS A 1 101 ? -15.534 3.931 18.702 1.00 90.81 101 HIS A C 1
ATOM 782 O O . HIS A 1 101 ? -16.372 3.665 19.566 1.00 90.81 101 HIS A O 1
ATOM 788 N N . ALA A 1 102 ? -15.830 4.713 17.661 1.00 92.62 102 ALA A N 1
ATOM 789 C CA . ALA A 1 102 ? -17.147 5.322 17.480 1.00 92.62 102 ALA A CA 1
ATOM 790 C C . ALA A 1 102 ? -18.267 4.275 17.299 1.00 92.62 102 ALA A C 1
ATOM 792 O O . ALA A 1 102 ? -19.354 4.422 17.864 1.00 92.62 102 ALA A O 1
ATOM 793 N N . GLU A 1 103 ? -18.010 3.188 16.565 1.00 90.06 103 GLU A N 1
ATOM 794 C CA . GLU A 1 103 ? -18.950 2.067 16.435 1.00 90.06 103 GLU A CA 1
ATOM 795 C C . GLU A 1 103 ? -19.249 1.406 17.784 1.00 90.06 103 GLU A C 1
ATOM 797 O O . GLU A 1 103 ? -20.403 1.076 18.081 1.00 90.06 103 GLU A O 1
ATOM 802 N N . ARG A 1 104 ? -18.224 1.246 18.628 1.00 93.38 104 ARG A N 1
ATOM 803 C CA . ARG A 1 104 ? -18.361 0.684 19.974 1.00 93.38 104 ARG A CA 1
ATOM 804 C C . ARG A 1 104 ? -19.286 1.530 20.848 1.00 93.38 104 ARG A C 1
ATOM 806 O O . ARG A 1 104 ? -20.207 0.993 21.472 1.00 93.38 104 ARG A O 1
ATOM 813 N N . GLU A 1 105 ? -19.083 2.844 20.851 1.00 93.94 105 GLU A N 1
ATOM 814 C CA . GLU A 1 105 ? -19.922 3.794 21.590 1.00 93.94 105 GLU A CA 1
ATOM 815 C C . GLU A 1 105 ? -21.382 3.750 21.125 1.00 93.94 105 GLU A C 1
ATOM 817 O O . GLU A 1 105 ? -22.319 3.708 21.937 1.00 93.94 105 GLU A O 1
ATOM 822 N N . GLU A 1 106 ? -21.593 3.661 19.812 1.00 92.06 106 GLU A N 1
ATOM 823 C CA . GLU A 1 106 ? -22.926 3.549 19.232 1.00 92.06 106 GLU A CA 1
ATOM 824 C C . GLU A 1 106 ? -23.607 2.223 19.605 1.00 92.06 106 GLU A C 1
ATOM 826 O O . GLU A 1 106 ? -24.793 2.209 19.947 1.00 92.06 106 GLU A O 1
ATOM 831 N N . LEU A 1 107 ? -22.875 1.104 19.640 1.00 92.44 107 LEU A N 1
ATOM 832 C CA . LEU A 1 107 ? -23.412 -0.178 20.109 1.00 92.44 107 LEU A CA 1
ATOM 833 C C . LEU A 1 107 ? -23.865 -0.112 21.570 1.00 92.44 107 LEU A C 1
ATOM 835 O O . LEU A 1 107 ? -24.950 -0.610 21.900 1.00 92.44 107 LEU A O 1
ATOM 839 N N . TYR A 1 108 ? -23.086 0.531 22.444 1.00 93.50 108 TYR A N 1
ATOM 840 C CA . TYR A 1 108 ? -23.504 0.756 23.828 1.00 93.50 108 TYR A CA 1
ATOM 841 C C . TYR A 1 108 ? -24.762 1.622 23.899 1.00 93.50 108 TYR A C 1
ATOM 843 O O . TYR A 1 108 ? -25.688 1.306 24.653 1.00 93.50 108 TYR A O 1
ATOM 851 N N . ARG A 1 109 ? -24.854 2.673 23.077 1.00 94.06 109 ARG A N 1
ATOM 852 C CA . ARG A 1 109 ? -26.051 3.518 22.992 1.00 94.06 109 ARG A CA 1
ATOM 853 C C . ARG A 1 109 ? -27.278 2.726 22.537 1.00 94.06 109 ARG A C 1
ATOM 855 O O . ARG A 1 109 ? -28.318 2.785 23.196 1.00 94.06 109 ARG A O 1
ATOM 862 N N . LEU A 1 110 ? -27.165 1.927 21.476 1.00 93.38 110 LEU A N 1
ATOM 863 C CA . LEU A 1 110 ? -28.250 1.077 20.972 1.00 93.38 110 LEU A CA 1
ATOM 864 C C . LEU A 1 110 ? -28.703 0.043 22.007 1.00 93.38 110 LEU A C 1
ATOM 866 O O . LEU A 1 110 ? -29.904 -0.232 22.119 1.00 93.38 110 LEU A O 1
ATOM 870 N N . ARG A 1 111 ? -27.773 -0.500 22.804 1.00 91.38 111 ARG A N 1
ATOM 871 C CA . ARG A 1 111 ? -28.110 -1.388 23.920 1.00 91.38 111 ARG A CA 1
ATOM 872 C C . ARG A 1 111 ? -28.900 -0.662 25.002 1.00 91.38 111 ARG A C 1
ATOM 874 O O . ARG A 1 111 ? -29.920 -1.198 25.439 1.00 91.38 111 ARG A O 1
ATOM 881 N N . ARG A 1 112 ? -28.464 0.536 25.415 1.00 94.25 112 ARG A N 1
ATOM 882 C CA . ARG A 1 112 ? -29.183 1.369 26.401 1.00 94.25 112 ARG A CA 1
ATOM 883 C C . ARG A 1 112 ? -30.607 1.675 25.936 1.00 94.25 112 ARG A C 1
ATOM 885 O O . ARG A 1 112 ? -31.540 1.595 26.725 1.00 94.25 112 ARG A O 1
ATOM 892 N N . MET A 1 113 ? -30.790 1.911 24.637 1.00 95.44 113 MET A N 1
ATOM 893 C CA . MET A 1 113 ? -32.103 2.107 24.010 1.00 95.44 113 MET A CA 1
ATOM 894 C C . MET A 1 113 ? -32.915 0.812 23.814 1.00 95.44 113 MET A C 1
ATOM 896 O O . MET A 1 113 ? -33.969 0.852 23.186 1.00 95.44 113 MET A O 1
ATOM 900 N N . LYS A 1 114 ? -32.428 -0.345 24.288 1.00 91.38 114 LYS A N 1
ATOM 901 C CA . LYS A 1 114 ? -33.028 -1.679 24.090 1.00 91.38 114 LYS A CA 1
ATOM 902 C C . LYS A 1 114 ? -33.288 -2.045 22.616 1.00 91.38 114 LYS A C 1
ATOM 904 O O . LYS A 1 114 ? -34.085 -2.935 22.340 1.00 91.38 114 LYS A O 1
ATOM 909 N N . LYS A 1 115 ? -32.588 -1.412 21.664 1.00 93.06 115 LYS A N 1
ATOM 910 C CA . LYS A 1 115 ? -32.727 -1.683 20.219 1.00 93.06 115 LYS A CA 1
ATOM 911 C C . LYS A 1 115 ? -32.015 -2.961 19.771 1.00 93.06 115 LYS A C 1
ATOM 913 O O . LYS A 1 115 ? -32.290 -3.471 18.689 1.00 93.06 115 LYS A O 1
ATOM 918 N N . ILE A 1 116 ? -31.087 -3.467 20.582 1.00 92.19 116 ILE A N 1
ATOM 919 C CA . ILE A 1 116 ? -30.333 -4.697 20.318 1.00 92.19 116 ILE A CA 1
ATOM 920 C C . ILE A 1 116 ? -30.334 -5.613 21.546 1.00 92.19 116 ILE A C 1
ATOM 922 O O . ILE A 1 116 ? -30.330 -5.149 22.692 1.00 92.19 116 ILE A O 1
ATOM 926 N N . SER A 1 117 ? -30.331 -6.926 21.300 1.00 92.94 117 SER A N 1
ATOM 927 C CA . SER A 1 117 ? -30.206 -7.937 22.350 1.00 92.94 117 SER A CA 1
ATOM 928 C C . SER A 1 117 ? -28.780 -7.981 22.905 1.00 92.94 117 SER A C 1
ATOM 930 O O . SER A 1 117 ? -27.818 -7.605 22.232 1.00 92.94 117 SER A O 1
ATOM 932 N N . HIS A 1 118 ? -28.642 -8.477 24.135 1.00 91.44 118 HIS A N 1
ATOM 933 C CA . HIS A 1 118 ? -27.337 -8.675 24.769 1.00 91.44 118 HIS A CA 1
ATOM 934 C C . HIS A 1 118 ? -26.433 -9.606 23.946 1.00 91.44 118 HIS A C 1
ATOM 936 O O . HIS A 1 118 ? -25.256 -9.324 23.747 1.00 91.44 118 HIS A O 1
ATOM 942 N N . GLU A 1 119 ? -26.997 -10.684 23.397 1.00 92.94 119 GLU A N 1
ATOM 943 C CA . GLU A 1 119 ? -26.252 -11.610 22.546 1.00 92.94 119 GLU A CA 1
ATOM 944 C C . GLU A 1 119 ? -25.742 -10.931 21.265 1.00 92.94 119 GLU A C 1
ATOM 946 O O . GLU A 1 119 ? -24.583 -11.110 20.889 1.00 92.94 119 GLU A O 1
ATOM 951 N N . LYS A 1 120 ? -26.580 -10.101 20.625 1.00 89.38 120 LYS A N 1
ATOM 952 C CA . LYS A 1 120 ? -26.205 -9.360 19.415 1.00 89.38 120 LYS A CA 1
ATOM 953 C C . LYS A 1 120 ? -25.105 -8.339 19.699 1.00 89.38 120 LYS A C 1
ATOM 955 O O . LYS A 1 120 ? -24.161 -8.247 18.923 1.00 89.38 120 LYS A O 1
ATOM 960 N N . GLN A 1 121 ? -25.197 -7.620 20.817 1.00 90.56 121 GLN A N 1
ATOM 961 C CA . GLN A 1 121 ? -24.152 -6.694 21.251 1.00 90.56 121 GLN A CA 1
ATOM 962 C C . GLN A 1 121 ? -22.823 -7.422 21.480 1.00 90.56 121 GLN A C 1
ATOM 964 O O . GLN A 1 121 ? -21.809 -7.003 20.936 1.00 90.56 121 GLN A O 1
ATOM 969 N N . ARG A 1 122 ? -22.830 -8.536 22.225 1.00 93.19 122 ARG A N 1
ATOM 970 C CA . ARG A 1 122 ? -21.616 -9.311 22.521 1.00 93.19 122 ARG A CA 1
ATOM 971 C C . ARG A 1 122 ? -20.940 -9.829 21.251 1.00 93.19 122 ARG A C 1
ATOM 973 O O . ARG A 1 122 ? -19.728 -9.717 21.123 1.00 93.19 122 ARG A O 1
ATOM 980 N N . LYS A 1 123 ? -21.720 -10.350 20.297 1.00 92.31 123 LYS A N 1
ATOM 981 C CA . LYS A 1 123 ? -21.203 -10.806 18.995 1.00 92.31 123 LYS A CA 1
ATOM 982 C C . LYS A 1 123 ? -20.571 -9.666 18.188 1.00 92.31 123 LYS A C 1
ATOM 984 O O . LYS A 1 123 ? -19.537 -9.874 17.567 1.00 92.31 123 LYS A O 1
ATOM 989 N N . LEU A 1 124 ? -21.184 -8.481 18.178 1.00 90.94 124 LEU A N 1
ATOM 990 C CA . LEU A 1 124 ? -20.663 -7.327 17.436 1.00 90.94 124 LEU A CA 1
ATOM 991 C C . LEU A 1 124 ? -19.418 -6.727 18.095 1.00 90.94 124 LEU A C 1
ATOM 993 O O . LEU A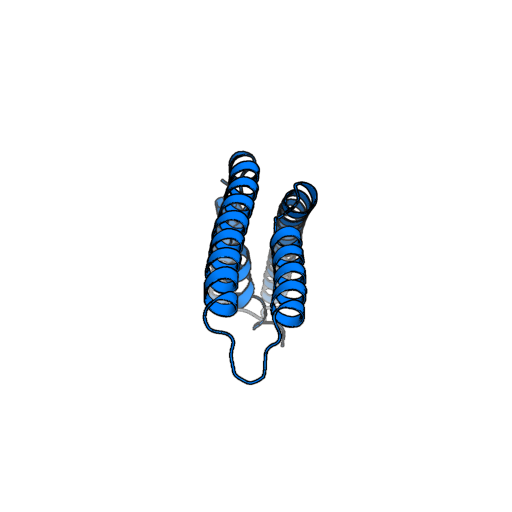 1 124 ? -18.459 -6.448 17.388 1.00 90.94 124 LEU A O 1
ATOM 997 N N . LEU A 1 125 ? -19.398 -6.610 19.426 1.00 92.81 125 LEU A N 1
ATOM 998 C CA . LEU A 1 125 ? -18.211 -6.174 20.166 1.00 92.81 125 LEU A CA 1
ATOM 999 C C . LEU A 1 125 ? -17.030 -7.110 19.920 1.00 92.81 125 LEU A C 1
ATOM 1001 O O . LEU A 1 125 ? -15.968 -6.643 19.548 1.00 92.81 125 LEU A O 1
ATOM 1005 N N . HIS A 1 126 ? -17.245 -8.424 19.999 1.00 93.12 126 HIS A N 1
ATOM 1006 C CA . HIS A 1 126 ? -16.183 -9.392 19.734 1.00 93.12 126 HIS A CA 1
ATOM 1007 C C . HIS A 1 126 ? -15.603 -9.271 18.316 1.00 93.12 126 HIS A C 1
ATOM 1009 O O . HIS A 1 126 ? -14.402 -9.416 18.122 1.00 93.12 126 HIS A O 1
ATOM 1015 N N . ARG A 1 127 ? -16.440 -8.970 17.314 1.00 90.62 127 ARG A N 1
ATOM 1016 C CA . ARG A 1 127 ? -15.963 -8.705 15.948 1.00 90.62 127 ARG A CA 1
ATOM 1017 C C . ARG A 1 127 ? -15.120 -7.434 15.864 1.00 90.62 127 ARG A C 1
ATOM 1019 O O . ARG A 1 127 ? -14.128 -7.436 15.140 1.00 90.62 127 ARG A O 1
ATOM 1026 N N . ILE A 1 128 ? -15.521 -6.374 16.567 1.00 90.19 128 ILE A N 1
ATOM 1027 C CA . ILE A 1 128 ? -14.742 -5.133 16.657 1.00 90.19 128 ILE A CA 1
ATOM 1028 C C . ILE A 1 128 ? -13.399 -5.426 17.327 1.00 90.19 128 ILE A C 1
ATOM 1030 O O . ILE A 1 128 ? -12.376 -5.100 16.743 1.00 90.19 128 ILE A O 1
ATOM 1034 N N . ASP A 1 129 ? -13.403 -6.129 18.463 1.00 89.94 129 ASP A N 1
ATOM 1035 C CA . ASP A 1 129 ? -12.188 -6.472 19.208 1.00 89.94 129 ASP A CA 1
ATOM 1036 C C . ASP A 1 129 ? -11.221 -7.309 18.340 1.00 89.94 129 ASP A C 1
ATOM 1038 O O . ASP A 1 129 ? -10.035 -7.007 18.281 1.00 89.94 129 ASP A O 1
ATOM 1042 N N . ILE A 1 130 ? -11.714 -8.309 17.590 1.00 89.19 130 ILE A N 1
ATOM 1043 C CA . ILE A 1 130 ? -10.881 -9.069 16.633 1.00 89.19 130 ILE A CA 1
ATOM 1044 C C . ILE A 1 130 ? -10.289 -8.142 15.569 1.00 89.19 130 ILE A C 1
ATOM 1046 O O . ILE A 1 130 ? -9.113 -8.247 15.245 1.00 89.19 130 ILE A O 1
ATOM 1050 N N . THR A 1 131 ? -11.099 -7.244 15.005 1.00 86.38 131 THR A N 1
ATOM 1051 C CA . THR A 1 131 ? -10.637 -6.335 13.946 1.00 86.38 131 THR A CA 1
ATOM 1052 C C . THR A 1 131 ? -9.581 -5.363 14.475 1.00 86.38 131 THR A C 1
ATOM 1054 O O . THR A 1 131 ? -8.605 -5.085 13.788 1.00 86.38 131 THR A O 1
ATOM 1057 N N . GLU A 1 132 ? -9.752 -4.872 15.700 1.00 85.75 132 GLU A N 1
ATOM 1058 C CA . GLU A 1 132 ? -8.795 -4.000 16.376 1.00 85.75 132 GLU A CA 1
ATOM 1059 C C . GLU A 1 132 ? -7.464 -4.718 16.634 1.00 85.75 132 GLU A C 1
ATOM 1061 O O . GLU A 1 132 ? -6.410 -4.155 16.345 1.00 85.75 132 GLU A O 1
ATOM 1066 N N . VAL A 1 133 ? -7.510 -5.978 17.087 1.00 87.19 133 VAL A N 1
ATOM 1067 C CA . VAL A 1 133 ? -6.317 -6.819 17.278 1.00 87.19 133 VAL A CA 1
ATOM 1068 C C . VAL A 1 133 ? -5.594 -7.061 15.958 1.00 87.19 133 VAL A C 1
ATOM 1070 O O . VAL A 1 133 ? -4.394 -6.831 15.895 1.00 87.19 133 VAL A O 1
ATOM 1073 N N . LEU A 1 134 ? -6.307 -7.428 14.889 1.00 84.12 134 LEU A N 1
ATOM 1074 C CA . LEU A 1 134 ? -5.695 -7.653 13.572 1.00 84.12 134 LEU A CA 1
ATOM 1075 C C . LEU A 1 134 ? -4.953 -6.406 13.063 1.00 84.12 134 LEU A C 1
ATOM 1077 O O . LEU A 1 134 ? -3.849 -6.498 12.544 1.00 84.12 134 LEU A O 1
ATOM 1081 N N . ILE A 1 135 ? -5.528 -5.223 13.271 1.00 80.81 135 ILE A N 1
ATOM 1082 C CA . ILE A 1 135 ? -4.925 -3.946 12.858 1.00 80.81 135 ILE A CA 1
ATOM 1083 C C . ILE A 1 135 ? -3.773 -3.523 13.776 1.00 80.81 135 ILE A C 1
ATOM 1085 O O . ILE A 1 135 ? -2.878 -2.770 13.374 1.00 80.81 135 ILE A O 1
ATOM 1089 N N . ALA A 1 136 ? -3.802 -3.957 15.033 1.00 77.44 136 ALA A N 1
ATOM 1090 C CA . ALA A 1 136 ? -2.707 -3.760 15.965 1.00 77.44 136 ALA A CA 1
ATOM 1091 C C . ALA A 1 136 ? -1.524 -4.696 15.661 1.00 77.44 136 ALA A C 1
ATOM 1093 O O . ALA A 1 136 ? -0.389 -4.230 15.740 1.00 77.44 136 ALA A O 1
ATOM 1094 N N . GLU A 1 137 ? -1.790 -5.953 15.291 1.00 70.31 137 GLU A N 1
ATOM 1095 C CA . GLU A 1 137 ? -0.796 -6.989 14.973 1.00 70.31 137 GLU A CA 1
ATOM 1096 C C . GLU A 1 137 ? -0.126 -6.798 13.610 1.00 70.31 137 GLU A C 1
ATOM 1098 O O . GLU A 1 137 ? 1.073 -7.026 13.526 1.00 70.31 137 GLU A O 1
ATOM 1103 N N . ASP A 1 138 ? -0.818 -6.263 12.593 1.00 62.03 138 ASP A N 1
ATOM 1104 C CA . ASP A 1 138 ? -0.235 -5.863 11.288 1.00 62.03 138 ASP A CA 1
ATOM 1105 C C . ASP A 1 138 ? 0.874 -4.776 11.402 1.00 62.03 138 ASP A C 1
ATOM 1107 O O . ASP A 1 138 ? 1.297 -4.174 10.418 1.00 62.03 138 ASP A O 1
ATOM 1111 N N . SER A 1 139 ? 1.301 -4.423 12.616 1.00 49.59 139 SER A N 1
ATOM 1112 C CA . SER A 1 139 ? 2.270 -3.361 12.924 1.00 49.59 139 SER A CA 1
ATOM 1113 C C . SER A 1 139 ? 3.528 -3.848 13.645 1.00 49.59 139 SER A C 1
ATOM 1115 O O . SER A 1 139 ? 4.273 -3.005 14.150 1.00 49.59 139 SER A O 1
ATOM 1117 N N . VAL A 1 140 ? 3.730 -5.166 13.724 1.00 41.62 140 VAL A N 1
ATOM 1118 C CA . VAL A 1 140 ? 4.949 -5.828 14.219 1.00 41.62 140 VAL A CA 1
ATOM 1119 C C . VAL A 1 140 ? 5.608 -6.545 13.052 1.00 41.62 140 VAL A C 1
ATOM 1121 O O . VAL A 1 140 ? 6.846 -6.435 12.954 1.00 41.62 140 VAL A O 1
#